Protein AF-A0A7S2U0K8-F1 (afdb_monomer_lite)

Secondary structure (DSSP, 8-state):
---------HHHHHHHHHHHHHHHHHHHHHHHHHHHHHS--S-THHHHHHHHHHHHHHHHHHHHHHHHHHHHHHHHTT--HHHHTT--TTT---HHHHHHHHHHHHHHHHHHHHHHHHHHTT-S-TTS-TTHHHHHHHHHHHHHHH-

Structure (mmCIF, N/CA/C/O backbone):
data_AF-A0A7S2U0K8-F1
#
_entry.id   AF-A0A7S2U0K8-F1
#
loop_
_atom_site.group_PDB
_atom_site.id
_atom_site.type_symbol
_atom_site.label_atom_id
_atom_site.label_alt_id
_atom_site.label_comp_id
_atom_site.label_asym_id
_atom_site.label_entity_id
_atom_site.label_seq_id
_atom_site.pdbx_PDB_ins_code
_atom_site.Cartn_x
_atom_site.Cartn_y
_atom_site.Cartn_z
_atom_site.occupancy
_atom_site.B_iso_or_equiv
_atom_site.auth_seq_id
_atom_site.auth_comp_id
_atom_site.auth_asym_id
_atom_site.auth_atom_id
_atom_site.pdbx_PDB_model_num
ATOM 1 N N . SER A 1 1 ? -2.808 -7.196 44.294 1.00 43.31 1 SER A N 1
ATOM 2 C CA . SER A 1 1 ? -1.947 -7.248 43.096 1.00 43.31 1 SER A CA 1
ATOM 3 C C . SER A 1 1 ? -2.241 -6.015 42.256 1.00 43.31 1 SER A C 1
ATOM 5 O O . SER A 1 1 ? -3.393 -5.787 41.919 1.00 43.31 1 SER A O 1
ATOM 7 N N . LYS A 1 2 ? -1.251 -5.150 42.005 1.00 45.56 2 LYS A N 1
ATOM 8 C CA . LYS A 1 2 ? -1.434 -3.997 41.107 1.00 45.56 2 LYS A CA 1
ATOM 9 C C . LYS A 1 2 ? -1.560 -4.545 39.681 1.00 45.56 2 LYS A C 1
ATOM 11 O O . LYS A 1 2 ? -0.613 -5.171 39.219 1.00 45.56 2 LYS A O 1
ATOM 16 N N . GLN A 1 3 ? -2.709 -4.367 39.026 1.00 56.12 3 GLN A N 1
ATOM 17 C CA . GLN A 1 3 ? -2.824 -4.591 37.582 1.00 56.12 3 GLN A CA 1
ATOM 18 C C . GLN A 1 3 ? -1.839 -3.635 36.901 1.00 56.12 3 GLN A C 1
ATOM 20 O O . GLN A 1 3 ? -1.969 -2.417 37.031 1.00 56.12 3 GLN A O 1
ATOM 25 N N . GLN A 1 4 ? -0.798 -4.181 36.269 1.00 57.75 4 GLN A N 1
ATOM 26 C CA . GLN A 1 4 ? 0.029 -3.401 35.357 1.00 57.75 4 GLN A CA 1
ATOM 27 C C . GLN A 1 4 ? -0.884 -2.934 34.216 1.00 57.75 4 GLN A C 1
ATOM 29 O O . GLN A 1 4 ? -1.676 -3.740 33.731 1.00 57.75 4 GLN A O 1
ATOM 34 N N . PRO A 1 5 ? -0.842 -1.653 33.816 1.00 59.59 5 PRO A N 1
ATOM 35 C CA . PRO A 1 5 ? -1.540 -1.228 32.616 1.00 59.59 5 PRO A CA 1
ATOM 36 C C . PRO A 1 5 ? -0.898 -1.972 31.445 1.00 59.59 5 PRO A C 1
ATOM 38 O O . PRO A 1 5 ? 0.275 -1.743 31.146 1.00 59.59 5 PRO A O 1
ATOM 41 N N . ASP A 1 6 ? -1.634 -2.902 30.840 1.00 63.94 6 ASP A N 1
ATOM 42 C CA . ASP A 1 6 ? -1.184 -3.599 29.641 1.00 63.94 6 ASP A CA 1
ATOM 43 C C . ASP A 1 6 ? -0.891 -2.539 28.577 1.00 63.94 6 ASP A C 1
ATOM 45 O O . ASP A 1 6 ? -1.778 -1.809 28.129 1.00 63.94 6 ASP A O 1
ATOM 49 N N . PHE A 1 7 ? 0.388 -2.382 28.241 1.00 64.44 7 PHE A N 1
ATOM 50 C CA . PHE A 1 7 ? 0.815 -1.432 27.228 1.00 64.44 7 PHE A CA 1
ATOM 51 C C . PHE A 1 7 ? 0.336 -1.949 25.871 1.00 64.44 7 PHE A C 1
ATOM 53 O O . PHE A 1 7 ? 0.847 -2.945 25.356 1.00 64.44 7 PHE A O 1
ATOM 60 N N . ASP A 1 8 ? -0.678 -1.293 25.315 1.00 71.31 8 ASP A N 1
ATOM 61 C CA . ASP A 1 8 ? -1.252 -1.680 24.035 1.00 71.31 8 ASP A CA 1
ATOM 62 C C . ASP A 1 8 ? -0.310 -1.252 22.899 1.00 71.31 8 ASP A C 1
ATOM 64 O O . ASP A 1 8 ? -0.154 -0.068 22.603 1.00 71.31 8 ASP A O 1
ATOM 68 N N . TRP A 1 9 ? 0.368 -2.220 22.278 1.00 72.56 9 TRP A N 1
ATOM 69 C CA . TRP A 1 9 ? 1.353 -2.001 21.206 1.00 72.56 9 TRP A CA 1
ATOM 70 C C . TRP A 1 9 ? 0.716 -1.701 19.843 1.00 72.56 9 TRP A C 1
ATOM 72 O O . TRP A 1 9 ? 1.409 -1.339 18.887 1.00 72.56 9 TRP A O 1
ATOM 82 N N . ARG A 1 10 ? -0.604 -1.848 19.720 1.00 68.25 10 ARG A N 1
ATOM 83 C CA . ARG A 1 10 ? -1.334 -1.689 18.453 1.00 68.25 10 ARG A CA 1
ATOM 84 C C . ARG A 1 10 ? -1.194 -0.297 17.827 1.00 68.25 10 ARG A C 1
ATOM 86 O O . ARG A 1 10 ? -0.888 -0.237 16.632 1.00 68.25 10 ARG A O 1
ATOM 93 N N . PRO A 1 11 ? -1.293 0.820 18.578 1.00 69.94 11 PRO A N 1
ATOM 94 C CA . PRO A 1 11 ? -1.092 2.158 18.024 1.00 69.94 11 PRO A CA 1
ATOM 95 C C . PRO A 1 11 ? 0.336 2.355 17.501 1.00 69.94 11 PRO A C 1
ATOM 97 O O . PRO A 1 11 ? 0.550 3.008 16.480 1.00 69.94 11 PRO A O 1
ATOM 100 N N . PHE A 1 12 ? 1.320 1.748 18.171 1.00 71.50 12 PHE A N 1
ATOM 101 C CA . PHE A 1 12 ? 2.720 1.800 17.762 1.00 71.50 12 PHE A CA 1
ATOM 102 C C . PHE A 1 12 ? 2.961 1.027 16.456 1.00 71.50 12 PHE A C 1
ATOM 104 O O . PHE A 1 12 ? 3.574 1.554 15.524 1.00 71.50 12 PHE A O 1
ATOM 111 N N . HIS A 1 13 ? 2.418 -0.189 16.340 1.00 68.56 13 HIS A N 1
ATOM 112 C CA . HIS A 1 13 ? 2.495 -0.977 15.106 1.00 68.56 13 HIS A CA 1
ATOM 113 C C . HIS A 1 13 ? 1.810 -0.291 13.921 1.00 68.56 13 HIS A C 1
ATOM 115 O O . HIS A 1 13 ? 2.323 -0.349 12.800 1.00 68.56 13 HIS A O 1
ATOM 121 N N . LEU A 1 14 ? 0.682 0.376 14.166 1.00 67.00 14 LEU A N 1
ATOM 122 C CA . LEU A 1 14 ? -0.023 1.160 13.159 1.00 67.00 14 LEU A CA 1
ATOM 123 C C . LEU A 1 14 ? 0.843 2.327 12.662 1.00 67.00 14 LEU A C 1
ATOM 125 O O . LEU A 1 14 ? 1.025 2.487 11.453 1.00 67.00 14 LEU A O 1
ATOM 129 N N . GLY A 1 15 ? 1.441 3.086 13.585 1.00 69.25 15 GLY A N 1
ATOM 130 C CA . GLY A 1 15 ? 2.321 4.212 13.263 1.00 69.25 15 GLY A CA 1
ATOM 131 C C . GLY A 1 15 ? 3.539 3.807 12.427 1.00 69.25 15 GLY A C 1
ATOM 132 O O . GLY A 1 15 ? 3.826 4.439 11.409 1.00 69.25 15 GLY A O 1
ATOM 133 N N . TYR A 1 16 ? 4.215 2.711 12.790 1.00 70.94 16 TYR A N 1
ATOM 134 C CA . TYR A 1 16 ? 5.360 2.200 12.025 1.00 70.94 16 TYR A CA 1
ATOM 135 C C . TYR A 1 16 ? 4.990 1.851 10.574 1.00 70.94 16 TYR A C 1
ATOM 137 O O . TYR A 1 16 ? 5.728 2.178 9.645 1.00 70.94 16 TYR A O 1
ATOM 145 N N . ARG A 1 17 ? 3.826 1.233 10.352 1.00 68.94 17 ARG A N 1
ATOM 146 C CA . ARG A 1 17 ? 3.373 0.826 9.010 1.00 68.94 17 ARG A CA 1
ATOM 147 C C . ARG A 1 17 ? 2.925 1.995 8.151 1.00 68.94 17 ARG A C 1
ATOM 149 O O . ARG A 1 17 ? 3.189 1.999 6.952 1.00 68.94 17 ARG A O 1
ATOM 156 N N . PHE A 1 18 ? 2.294 2.995 8.759 1.00 69.94 18 PHE A N 1
ATOM 157 C CA . PHE A 1 18 ? 2.049 4.278 8.106 1.00 69.94 18 PHE A CA 1
ATOM 158 C C . PHE A 1 18 ? 3.361 4.921 7.654 1.00 69.94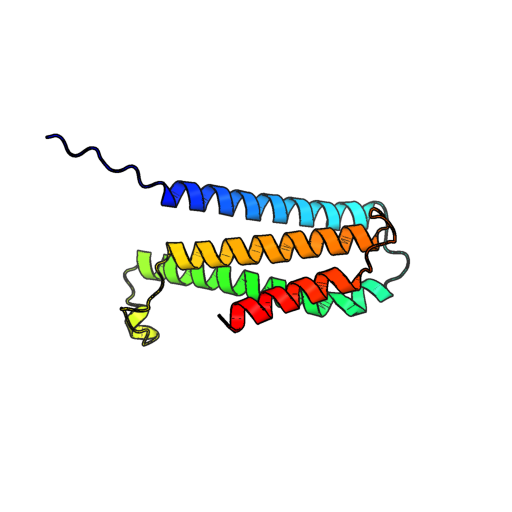 18 PHE A C 1
ATOM 160 O O . PHE A 1 18 ? 3.474 5.330 6.501 1.00 69.94 18 PHE A O 1
ATOM 167 N N . GLY A 1 19 ? 4.373 4.936 8.527 1.00 71.19 19 GLY A N 1
ATOM 168 C CA . GLY A 1 19 ? 5.720 5.389 8.183 1.00 71.19 19 GLY A CA 1
ATOM 169 C C . GLY A 1 19 ? 6.325 4.597 7.021 1.00 71.19 19 GLY A C 1
ATOM 170 O O . GLY A 1 19 ? 6.842 5.196 6.080 1.00 71.19 19 GLY A O 1
ATOM 171 N N . ALA A 1 20 ? 6.186 3.267 7.031 1.00 76.06 20 ALA A N 1
ATOM 172 C CA . ALA A 1 20 ? 6.628 2.399 5.940 1.00 76.06 20 ALA A CA 1
ATOM 173 C C . ALA A 1 20 ? 5.917 2.719 4.610 1.00 76.06 20 ALA A C 1
ATOM 175 O O . ALA A 1 20 ? 6.557 2.784 3.563 1.00 76.06 20 ALA A O 1
ATOM 176 N N . CYS A 1 21 ? 4.608 2.982 4.633 1.00 75.06 21 CYS A N 1
ATOM 177 C CA . CYS A 1 21 ? 3.863 3.383 3.438 1.00 75.06 21 CYS A CA 1
ATOM 178 C C . CYS A 1 21 ? 4.312 4.760 2.922 1.00 75.06 21 CYS A C 1
ATOM 180 O O . CYS A 1 21 ? 4.486 4.931 1.717 1.00 75.06 21 CYS A O 1
ATOM 182 N N . LEU A 1 22 ? 4.539 5.729 3.817 1.00 76.44 22 LEU A N 1
ATOM 183 C CA . LEU A 1 22 ? 4.988 7.076 3.452 1.00 76.44 22 LEU A CA 1
ATOM 184 C C . LEU A 1 22 ? 6.403 7.085 2.873 1.00 76.44 22 LEU A C 1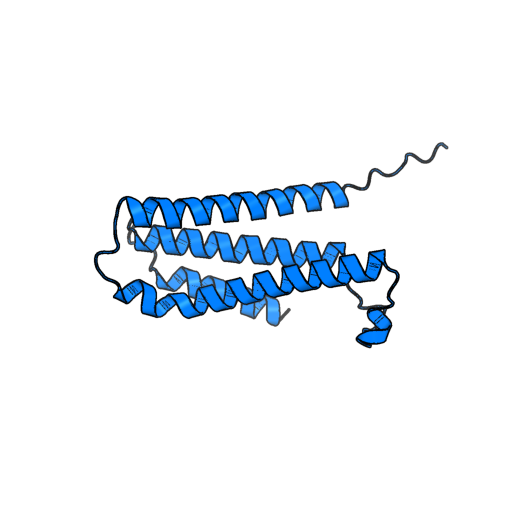
ATOM 186 O O . LEU A 1 22 ? 6.635 7.763 1.875 1.00 76.44 22 LEU A O 1
ATOM 190 N N . ILE A 1 23 ? 7.337 6.323 3.450 1.00 82.12 23 ILE A N 1
ATOM 191 C CA . ILE A 1 23 ? 8.701 6.253 2.914 1.00 82.12 23 ILE A CA 1
ATOM 192 C C . ILE A 1 23 ? 8.734 5.543 1.559 1.00 82.12 23 ILE A C 1
ATOM 194 O O . ILE A 1 23 ? 9.465 5.968 0.671 1.00 82.12 23 ILE A O 1
ATOM 198 N N . LEU A 1 24 ? 7.888 4.526 1.362 1.00 76.38 24 LEU A N 1
ATOM 199 C CA . LEU A 1 24 ? 7.713 3.864 0.070 1.00 76.38 24 LEU A CA 1
ATOM 200 C C . LEU A 1 24 ? 7.092 4.799 -0.978 1.00 76.38 24 LEU A C 1
ATOM 202 O O . LEU A 1 24 ? 7.557 4.814 -2.114 1.00 76.38 24 LEU A O 1
ATOM 206 N N . LEU A 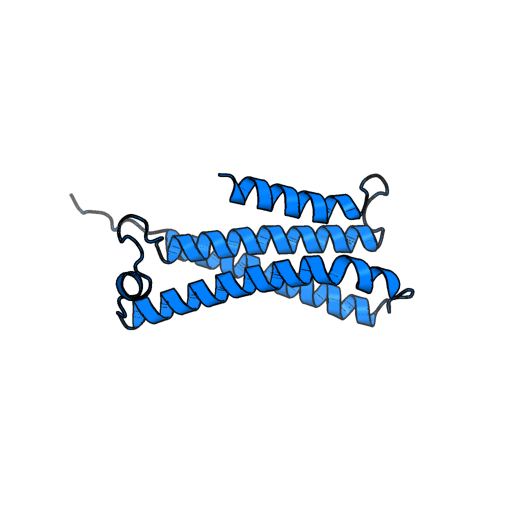1 25 ? 6.092 5.607 -0.603 1.00 76.50 25 LEU A N 1
ATOM 207 C CA . LEU A 1 25 ? 5.521 6.638 -1.479 1.00 76.50 25 LEU A CA 1
ATOM 208 C C . LEU A 1 25 ? 6.562 7.689 -1.851 1.00 76.50 25 LEU A C 1
ATOM 210 O O . LEU A 1 25 ? 6.697 8.033 -3.019 1.00 76.50 25 LEU A O 1
ATOM 214 N N . PHE A 1 26 ? 7.305 8.191 -0.866 1.00 78.81 26 PHE A N 1
ATOM 215 C CA . PHE A 1 26 ? 8.362 9.163 -1.107 1.00 78.81 26 PHE A CA 1
ATOM 216 C C . PHE A 1 26 ? 9.433 8.591 -2.037 1.00 78.81 26 PHE A C 1
ATOM 218 O O . PHE A 1 26 ? 9.842 9.263 -2.979 1.00 78.81 26 PHE A O 1
ATOM 225 N N . TRP A 1 27 ? 9.837 7.338 -1.822 1.00 76.00 27 TRP A N 1
ATOM 226 C CA . TRP A 1 27 ? 10.822 6.673 -2.665 1.00 76.00 27 TRP A CA 1
ATOM 227 C C . TRP A 1 27 ? 10.316 6.492 -4.101 1.00 76.00 27 TRP A C 1
ATOM 229 O O . TRP A 1 27 ? 11.026 6.815 -5.044 1.00 76.00 27 TRP A O 1
ATOM 239 N N . LEU A 1 28 ? 9.058 6.088 -4.272 1.00 75.94 28 LEU A N 1
ATOM 240 C CA . LEU A 1 28 ? 8.398 5.990 -5.574 1.00 75.94 28 LEU A CA 1
ATOM 241 C C . LEU A 1 28 ? 8.313 7.342 -6.301 1.00 75.94 28 LEU A C 1
ATOM 243 O O . LEU A 1 28 ? 8.565 7.418 -7.503 1.00 75.94 28 LEU A O 1
ATOM 247 N N . LEU A 1 29 ? 7.947 8.411 -5.587 1.00 76.88 29 LEU A N 1
ATOM 248 C CA . LEU A 1 29 ? 7.890 9.771 -6.130 1.00 76.88 29 LEU A CA 1
ATOM 249 C C . LEU A 1 29 ? 9.282 10.258 -6.528 1.00 76.88 29 LEU A C 1
ATOM 251 O O . LEU A 1 29 ? 9.450 10.846 -7.591 1.00 76.88 29 LEU A O 1
ATOM 255 N N . TRP A 1 30 ? 10.285 9.971 -5.703 1.00 79.00 30 TRP A N 1
ATOM 256 C CA . TRP A 1 30 ? 11.676 10.268 -6.006 1.00 79.00 30 TRP A CA 1
ATOM 257 C C . TRP A 1 30 ? 12.132 9.546 -7.281 1.00 79.00 30 TRP A C 1
ATOM 259 O O . TRP A 1 30 ? 12.537 10.213 -8.226 1.00 79.00 30 TRP A O 1
ATOM 269 N N . ASP A 1 31 ? 11.973 8.223 -7.359 1.00 69.19 31 ASP A N 1
ATOM 270 C CA . ASP A 1 31 ? 12.347 7.396 -8.519 1.00 69.19 31 ASP A CA 1
ATOM 271 C C . ASP A 1 31 ? 11.553 7.744 -9.795 1.00 69.19 31 ASP A C 1
ATOM 273 O O . ASP A 1 31 ? 12.027 7.551 -10.908 1.00 69.19 31 ASP A O 1
ATOM 277 N N . THR A 1 32 ? 10.330 8.265 -9.688 1.00 70.50 32 THR A N 1
ATOM 278 C CA . THR A 1 32 ? 9.574 8.709 -10.874 1.00 70.50 32 THR A CA 1
ATOM 279 C C . THR A 1 32 ? 9.995 10.104 -11.335 1.00 70.50 32 THR A C 1
ATOM 281 O O . THR A 1 32 ? 10.171 10.323 -12.536 1.00 70.50 32 THR A O 1
ATOM 284 N N . ILE A 1 33 ? 10.187 11.051 -10.411 1.00 77.56 33 ILE A N 1
ATOM 285 C CA . ILE A 1 33 ? 10.531 12.448 -10.724 1.00 77.56 33 ILE A CA 1
ATOM 286 C C . ILE A 1 33 ? 11.991 12.573 -11.165 1.00 77.56 33 ILE A C 1
ATOM 288 O O . ILE A 1 33 ? 12.264 13.163 -12.213 1.00 77.56 33 ILE A O 1
ATOM 292 N N . VAL A 1 34 ? 12.923 12.021 -10.383 1.00 77.12 34 VAL A N 1
ATOM 293 C CA . VAL A 1 34 ? 14.365 12.090 -10.661 1.00 77.12 34 VAL A CA 1
ATOM 294 C C . VAL A 1 34 ? 14.652 11.457 -12.009 1.00 77.12 34 VAL A C 1
ATOM 296 O O . VAL A 1 34 ? 15.327 12.048 -12.846 1.00 77.12 34 VAL A O 1
ATOM 299 N N . ASP A 1 35 ? 14.072 10.303 -12.291 1.00 67.69 35 ASP A N 1
ATOM 300 C CA . ASP A 1 35 ? 14.428 9.601 -13.515 1.00 67.69 35 ASP A CA 1
ATOM 301 C C . ASP A 1 35 ? 13.750 10.147 -14.759 1.00 67.69 35 ASP A C 1
ATOM 303 O O . ASP A 1 35 ? 14.365 10.133 -15.824 1.00 67.69 35 ASP A O 1
ATOM 307 N N . THR A 1 36 ? 12.568 10.755 -14.624 1.00 68.38 36 THR A N 1
ATOM 308 C CA . THR A 1 36 ? 11.999 11.577 -15.704 1.00 68.38 36 THR A CA 1
ATOM 309 C C . THR A 1 36 ? 12.922 12.752 -16.049 1.00 68.38 36 THR A C 1
ATOM 311 O O . THR A 1 36 ? 13.033 13.119 -17.218 1.00 68.38 36 THR A O 1
ATOM 314 N N . LEU A 1 37 ? 13.609 13.321 -15.053 1.00 77.31 37 LEU A N 1
ATOM 315 C CA . LEU A 1 37 ? 14.504 14.465 -15.228 1.00 77.31 37 LEU A CA 1
ATOM 316 C C . LEU A 1 37 ? 15.880 14.074 -15.800 1.00 77.31 37 LEU A C 1
ATOM 318 O O . LEU A 1 37 ? 16.398 14.778 -16.665 1.00 77.31 37 LEU A O 1
ATOM 322 N N . TYR A 1 38 ? 16.476 12.967 -15.338 1.00 75.38 38 TYR A N 1
ATOM 323 C CA . TYR A 1 38 ? 17.830 12.546 -15.735 1.00 75.38 38 TYR A CA 1
ATOM 324 C C . TYR A 1 38 ? 17.874 11.642 -16.975 1.00 75.38 38 TYR A C 1
ATOM 326 O O . TYR A 1 38 ? 18.867 11.656 -17.708 1.00 75.38 38 TYR A O 1
ATOM 334 N N . ARG A 1 39 ? 16.839 10.834 -17.223 1.00 67.00 39 ARG A N 1
ATOM 335 C CA . ARG A 1 39 ? 16.758 9.922 -18.373 1.00 67.00 39 ARG A CA 1
ATOM 336 C C . ARG A 1 39 ? 15.356 9.984 -18.977 1.00 67.00 39 ARG A C 1
ATOM 338 O O . ARG A 1 39 ? 14.541 9.099 -18.712 1.00 67.00 39 ARG A O 1
ATOM 345 N N . PRO A 1 40 ? 15.068 10.999 -19.813 1.00 65.12 40 PRO A N 1
ATOM 346 C CA . PRO A 1 40 ? 13.773 11.092 -20.465 1.00 65.12 40 PRO A CA 1
ATOM 347 C C . PRO A 1 40 ? 13.500 9.801 -21.258 1.00 65.12 40 PRO A C 1
ATOM 349 O O . PRO A 1 40 ? 14.401 9.304 -21.948 1.00 65.12 40 PRO A O 1
ATOM 352 N N . PRO A 1 41 ? 12.295 9.220 -21.139 1.00 62.16 41 PRO A N 1
ATOM 353 C CA . PRO A 1 41 ? 11.982 7.921 -21.721 1.00 62.16 41 PRO A CA 1
ATOM 354 C C . PRO A 1 41 ? 12.161 7.965 -23.242 1.00 62.16 41 PRO A C 1
ATOM 356 O O . PRO A 1 41 ? 11.484 8.722 -23.933 1.00 62.16 41 PRO A O 1
ATOM 359 N N . LYS A 1 42 ? 13.091 7.152 -23.761 1.00 59.19 42 LYS A N 1
ATOM 360 C CA . LYS A 1 42 ? 13.416 7.093 -25.196 1.00 59.19 42 LYS A CA 1
ATOM 361 C C . LYS A 1 42 ? 12.345 6.399 -26.043 1.00 59.19 42 LYS A C 1
ATOM 363 O O . LYS A 1 42 ? 12.262 6.707 -27.220 1.00 59.19 42 LYS A O 1
ATOM 368 N N . ASP A 1 43 ? 11.503 5.553 -25.441 1.00 57.75 43 ASP A N 1
ATOM 369 C CA . ASP A 1 43 ? 10.381 4.886 -26.108 1.00 57.75 43 ASP A CA 1
ATOM 370 C C . ASP A 1 43 ? 9.157 4.805 -25.181 1.00 57.75 43 ASP A C 1
ATOM 372 O O . ASP A 1 43 ? 9.129 4.078 -24.186 1.00 57.75 43 ASP A O 1
ATOM 376 N N . SER A 1 44 ? 8.115 5.561 -25.533 1.00 54.38 44 SER A N 1
ATOM 377 C CA . SER A 1 44 ? 6.843 5.705 -24.798 1.00 54.38 44 SER A CA 1
ATOM 378 C C . SER A 1 44 ? 5.967 4.432 -24.788 1.00 54.38 44 SER A C 1
ATOM 380 O O . SER A 1 44 ? 4.995 4.335 -24.037 1.00 54.38 44 SER A O 1
ATOM 382 N N . GLY A 1 45 ? 6.313 3.413 -25.585 1.00 52.59 45 GLY A N 1
ATOM 383 C CA . GLY A 1 45 ? 5.503 2.196 -25.749 1.00 52.59 45 GLY A CA 1
ATOM 384 C C . GLY A 1 45 ? 5.305 1.385 -24.460 1.00 52.59 45 GLY A C 1
ATOM 385 O O . GLY A 1 45 ? 4.221 0.853 -24.220 1.00 52.59 45 GLY A O 1
ATOM 386 N N . TRP A 1 46 ? 6.308 1.348 -23.578 1.00 53.50 46 TRP A N 1
ATOM 387 C CA . TRP A 1 46 ? 6.259 0.583 -22.321 1.00 53.50 46 TRP A CA 1
ATOM 388 C C . TRP A 1 46 ? 5.337 1.205 -21.270 1.00 53.50 46 TRP A C 1
ATOM 390 O O . TRP A 1 46 ? 4.695 0.495 -20.493 1.00 53.50 46 TRP A O 1
ATOM 400 N N . VAL A 1 47 ? 5.223 2.535 -21.284 1.00 55.38 47 VAL A N 1
ATOM 401 C CA . VAL A 1 47 ? 4.318 3.285 -20.406 1.00 55.38 47 VAL A CA 1
ATOM 402 C C . VAL A 1 47 ? 2.860 3.032 -20.796 1.00 55.38 47 VAL A C 1
ATOM 404 O O . VAL A 1 47 ? 1.975 3.143 -19.962 1.00 55.38 47 VAL A O 1
ATOM 407 N N . HIS A 1 48 ? 2.582 2.639 -22.040 1.00 54.59 48 HIS A N 1
ATOM 408 C CA . HIS A 1 48 ? 1.210 2.422 -22.498 1.00 54.59 48 HIS A CA 1
ATOM 409 C C . HIS A 1 48 ? 0.631 1.064 -22.076 1.00 54.59 48 HIS A C 1
ATOM 411 O O . HIS A 1 48 ? -0.558 0.973 -21.775 1.00 54.59 48 HIS A O 1
ATOM 417 N N . SER A 1 49 ? 1.448 0.005 -22.024 1.00 58.38 49 SER A N 1
ATOM 418 C CA . SER A 1 49 ? 0.905 -1.358 -21.922 1.00 58.38 49 SER A CA 1
ATOM 419 C C . SER A 1 49 ? 0.595 -1.827 -20.495 1.00 58.38 49 SER A C 1
ATOM 421 O O . SER A 1 49 ? -0.302 -2.646 -20.315 1.00 58.38 49 SER A O 1
ATOM 423 N N . ILE A 1 50 ? 1.326 -1.358 -19.476 1.00 61.50 50 ILE A N 1
ATOM 424 C CA . ILE A 1 50 ? 1.248 -1.916 -18.103 1.00 61.50 50 ILE A CA 1
ATOM 425 C C . ILE A 1 50 ? 0.824 -0.866 -17.055 1.00 61.50 50 ILE A C 1
ATOM 427 O O . ILE A 1 50 ? 0.383 -1.202 -15.953 1.00 61.50 50 ILE A O 1
ATOM 431 N N . PHE A 1 51 ? 0.814 0.414 -17.434 1.00 66.56 51 PHE A N 1
ATOM 432 C CA . PHE A 1 51 ? 0.260 1.510 -16.639 1.00 66.56 51 PHE A CA 1
ATOM 433 C C . PHE A 1 51 ? -1.199 1.322 -16.188 1.00 66.56 51 PHE A C 1
ATOM 435 O O . PHE A 1 51 ? -1.477 1.642 -15.031 1.00 66.56 51 PHE A O 1
ATOM 442 N N . PRO A 1 52 ? -2.143 0.775 -16.989 1.00 72.50 52 PRO A N 1
ATOM 443 C CA . PRO A 1 52 ? -3.518 0.611 -16.513 1.00 72.50 52 PRO A CA 1
ATOM 444 C C . PRO A 1 52 ? -3.640 -0.383 -15.350 1.00 72.50 52 PRO A C 1
ATOM 446 O O . PRO A 1 52 ? -4.447 -0.152 -14.452 1.00 72.50 52 PRO A O 1
ATOM 449 N N . ILE A 1 53 ? -2.818 -1.439 -15.325 1.00 73.38 53 ILE A N 1
ATOM 450 C CA . ILE A 1 53 ? -2.853 -2.479 -14.285 1.00 73.38 53 ILE A CA 1
ATOM 451 C C . ILE A 1 53 ? -2.422 -1.880 -12.949 1.00 73.38 53 ILE A C 1
ATOM 453 O O . ILE A 1 53 ? -3.175 -1.906 -11.978 1.00 73.38 53 ILE A O 1
ATOM 457 N N . TYR A 1 54 ? -1.240 -1.264 -12.906 1.00 76.12 54 TYR A N 1
ATOM 458 C CA . TYR A 1 54 ? -0.753 -0.647 -11.675 1.00 76.12 54 TYR A CA 1
ATOM 459 C C . TYR A 1 54 ? -1.615 0.539 -11.242 1.00 76.12 54 TYR A C 1
ATOM 461 O O . TYR A 1 54 ? -1.863 0.690 -10.049 1.00 76.12 54 TYR A O 1
ATOM 469 N N . ARG A 1 55 ? -2.161 1.328 -12.179 1.00 75.12 55 ARG A N 1
ATOM 470 C CA . ARG A 1 55 ? -3.114 2.398 -11.850 1.00 75.12 55 ARG A CA 1
ATOM 471 C C . ARG A 1 55 ? -4.372 1.851 -11.174 1.00 75.12 55 ARG A C 1
ATOM 473 O O . ARG A 1 55 ? -4.815 2.433 -10.190 1.00 75.12 55 ARG A O 1
ATOM 480 N N . ALA A 1 56 ? -4.917 0.731 -11.652 1.00 74.06 56 ALA A N 1
ATOM 481 C CA . ALA A 1 56 ? -6.059 0.080 -11.012 1.00 74.06 56 ALA A CA 1
ATOM 482 C C . ALA A 1 56 ? -5.722 -0.375 -9.581 1.00 74.06 56 ALA A C 1
ATOM 484 O O . ALA A 1 56 ? -6.482 -0.088 -8.659 1.00 74.06 56 ALA A O 1
ATOM 485 N N . PHE A 1 57 ? -4.555 -0.991 -9.366 1.00 79.81 57 PHE A N 1
ATOM 486 C CA . PHE A 1 57 ? -4.121 -1.398 -8.024 1.00 79.81 57 PHE A CA 1
ATOM 487 C C . PHE A 1 57 ? -3.874 -0.212 -7.084 1.00 79.81 57 PHE A C 1
ATOM 489 O O . PHE A 1 57 ? -4.286 -0.263 -5.927 1.00 79.81 57 PHE A O 1
ATOM 496 N N . PHE A 1 58 ? -3.285 0.883 -7.569 1.00 78.50 58 PHE A N 1
ATOM 497 C CA . PHE A 1 58 ? -3.147 2.113 -6.786 1.00 78.50 58 PHE A CA 1
ATOM 498 C C . PHE A 1 58 ? -4.504 2.734 -6.433 1.00 78.50 58 PHE A C 1
ATOM 500 O O . PHE A 1 58 ? -4.684 3.179 -5.301 1.00 78.50 58 PHE A O 1
ATOM 507 N N . CYS A 1 59 ? -5.478 2.719 -7.349 1.00 76.69 59 CYS A N 1
ATOM 508 C CA . CYS A 1 59 ? -6.846 3.151 -7.050 1.00 76.69 59 CYS A CA 1
ATOM 509 C C . CYS A 1 59 ? -7.499 2.281 -5.968 1.00 76.69 59 CYS A C 1
ATOM 511 O O . CYS A 1 59 ? -8.131 2.821 -5.065 1.00 76.69 59 CYS A O 1
ATOM 513 N N . VAL A 1 60 ? -7.319 0.958 -6.019 1.00 76.88 60 VAL A N 1
ATOM 514 C CA . VAL A 1 60 ? -7.833 0.030 -4.998 1.00 76.88 60 VAL A CA 1
ATOM 515 C C . VAL A 1 60 ? -7.190 0.305 -3.637 1.00 76.88 60 VAL A C 1
ATOM 517 O O . VAL A 1 60 ? -7.897 0.441 -2.641 1.00 76.88 60 VAL A O 1
ATOM 520 N N . VAL A 1 61 ? -5.865 0.467 -3.592 1.00 81.88 61 VAL A N 1
ATOM 521 C CA . VAL A 1 61 ? -5.136 0.852 -2.373 1.00 81.88 61 VAL A CA 1
ATOM 522 C C . VAL A 1 61 ? -5.682 2.164 -1.805 1.00 81.88 61 VAL A C 1
ATOM 524 O O . VAL A 1 61 ? -6.002 2.243 -0.620 1.00 81.88 61 VAL A O 1
ATOM 527 N N . LEU A 1 62 ? -5.843 3.182 -2.649 1.00 75.75 62 LEU A N 1
ATOM 528 C CA . LEU A 1 62 ? -6.358 4.489 -2.247 1.00 75.75 62 LEU A CA 1
ATOM 529 C C . LEU A 1 62 ? -7.807 4.407 -1.741 1.00 75.75 62 LEU A C 1
ATOM 531 O O . LEU A 1 62 ? -8.159 5.082 -0.775 1.00 75.75 62 LEU A O 1
ATOM 535 N N . MET A 1 63 ? -8.627 3.534 -2.329 1.00 74.56 63 MET A N 1
ATOM 536 C CA . MET A 1 63 ? -9.979 3.251 -1.850 1.00 74.56 63 MET A CA 1
ATOM 537 C C . MET A 1 63 ? -9.965 2.638 -0.444 1.00 74.56 63 MET A C 1
ATOM 539 O O . MET A 1 63 ? -10.715 3.099 0.413 1.00 74.56 63 MET A O 1
ATOM 543 N N . PHE A 1 64 ? -9.091 1.663 -0.165 1.00 78.94 64 PHE A N 1
ATOM 544 C CA . PHE A 1 64 ? -8.943 1.090 1.182 1.00 78.94 64 PHE A CA 1
ATOM 545 C C . PHE A 1 64 ? -8.516 2.137 2.219 1.00 78.94 64 PHE A C 1
ATOM 547 O O . PHE A 1 64 ? -9.036 2.152 3.334 1.00 78.94 64 PHE A O 1
ATOM 554 N N . TRP A 1 65 ? -7.622 3.052 1.841 1.00 77.56 65 TRP A N 1
ATOM 555 C CA . TRP A 1 65 ? -7.210 4.174 2.686 1.00 77.56 65 TRP A CA 1
ATOM 556 C C . TRP A 1 65 ? -8.358 5.147 2.983 1.00 77.56 65 TRP A C 1
ATOM 558 O O . TRP A 1 65 ? -8.569 5.518 4.139 1.00 77.56 65 TRP A O 1
ATOM 568 N N . LEU A 1 66 ? -9.129 5.531 1.962 1.00 75.25 66 LEU A N 1
ATOM 569 C CA . LEU A 1 66 ? -10.308 6.388 2.119 1.00 75.25 66 LEU A CA 1
ATOM 570 C C . LEU A 1 66 ? -11.379 5.722 2.986 1.00 75.25 66 LEU A C 1
ATOM 572 O O . LEU A 1 66 ? -11.921 6.373 3.874 1.00 75.25 66 LEU A O 1
ATOM 576 N N . LEU A 1 67 ? -11.638 4.429 2.780 1.00 76.62 67 LEU A N 1
ATOM 577 C CA . LEU A 1 67 ? -12.563 3.648 3.601 1.00 76.62 67 LEU A CA 1
ATOM 578 C C . LEU A 1 67 ? -12.111 3.612 5.066 1.00 76.62 67 LEU A C 1
ATOM 580 O O . LEU A 1 67 ? -12.919 3.883 5.953 1.00 76.62 67 LEU A O 1
ATOM 584 N N . GLY A 1 68 ? -10.822 3.372 5.326 1.00 79.06 68 GLY A N 1
ATOM 585 C CA . GLY A 1 68 ? -10.252 3.448 6.674 1.00 79.06 68 GLY A CA 1
ATOM 586 C C . GLY A 1 68 ? -10.461 4.822 7.321 1.00 79.06 68 GLY A C 1
ATOM 587 O O . GLY A 1 68 ? -10.915 4.911 8.464 1.00 79.06 68 GLY A O 1
ATOM 588 N N . CYS A 1 69 ? -10.220 5.905 6.576 1.00 76.81 69 CYS A N 1
ATOM 589 C CA . CYS A 1 69 ? -10.481 7.273 7.034 1.00 76.81 69 CYS A CA 1
ATOM 590 C C . CYS A 1 69 ? -11.970 7.533 7.310 1.00 76.81 69 CYS A C 1
ATOM 592 O O . CYS A 1 69 ? -12.300 8.142 8.329 1.00 76.81 69 CYS A O 1
ATOM 594 N N . CYS A 1 70 ? -12.876 7.063 6.449 1.00 78.81 70 CYS A N 1
ATOM 595 C CA . CYS A 1 70 ? -14.318 7.191 6.651 1.00 78.81 70 CYS A CA 1
ATOM 596 C C . CYS A 1 70 ? -14.764 6.487 7.938 1.00 78.81 70 CYS A C 1
ATOM 598 O O . CYS A 1 70 ? -15.432 7.109 8.763 1.00 78.81 70 CYS A O 1
ATOM 600 N N . ILE A 1 71 ? -14.334 5.241 8.161 1.00 76.88 71 ILE A N 1
ATOM 601 C CA . ILE A 1 71 ? -14.666 4.486 9.379 1.00 76.88 71 ILE A CA 1
ATOM 602 C C . ILE A 1 71 ? -14.060 5.166 10.617 1.00 76.88 71 ILE A C 1
ATOM 604 O O . ILE A 1 71 ? -14.730 5.275 11.646 1.00 76.88 71 ILE A O 1
ATOM 608 N N . PHE A 1 72 ? -12.834 5.693 10.526 1.00 77.25 72 PHE A N 1
ATOM 609 C CA . PHE A 1 72 ? -12.216 6.460 11.612 1.00 77.25 72 PHE A CA 1
ATOM 610 C C . PHE A 1 72 ? -13.031 7.710 11.981 1.00 77.25 72 PHE A C 1
ATOM 612 O O . PHE A 1 72 ? -13.318 7.940 13.159 1.00 77.25 72 PHE A O 1
ATOM 619 N N . VAL A 1 73 ? -13.446 8.500 10.986 1.00 78.19 73 VAL A N 1
ATOM 620 C CA . VAL A 1 73 ? -14.282 9.692 11.193 1.00 78.19 73 VAL A CA 1
ATOM 621 C C . VAL A 1 73 ? -15.639 9.297 11.775 1.00 78.19 73 VAL A C 1
ATOM 623 O O . VAL A 1 73 ? -16.048 9.855 12.793 1.00 78.19 73 VAL A O 1
ATOM 626 N N . TRP A 1 74 ? -16.320 8.306 11.198 1.00 78.31 74 TRP A N 1
ATOM 627 C CA . TRP A 1 74 ? -17.615 7.834 11.696 1.00 78.31 74 TRP A CA 1
ATOM 628 C C . TRP A 1 74 ? -17.534 7.311 13.129 1.00 78.31 74 TRP A C 1
ATOM 630 O O . TRP A 1 74 ? -18.401 7.638 13.938 1.00 78.31 74 TRP A O 1
ATOM 640 N N . SER A 1 75 ? -16.459 6.606 13.484 1.00 75.88 75 SER A N 1
ATOM 641 C CA . SER A 1 75 ? -16.201 6.181 14.862 1.00 75.88 75 SER A CA 1
ATOM 642 C C . SER A 1 75 ? -15.995 7.369 15.808 1.00 75.88 75 SER A C 1
ATOM 644 O O . SER A 1 75 ? -16.606 7.427 16.877 1.00 75.88 75 SER A O 1
ATOM 646 N N . LYS A 1 76 ? -15.219 8.381 15.392 1.00 77.44 76 LYS A N 1
ATOM 647 C CA . LYS A 1 76 ? -14.982 9.599 16.186 1.00 77.44 76 LYS A CA 1
ATOM 648 C C . LYS A 1 76 ? -16.272 10.382 16.457 1.00 77.44 76 LYS A C 1
ATOM 650 O O . LYS A 1 76 ? -16.463 10.872 17.568 1.00 77.44 76 LYS A O 1
ATOM 655 N N . TYR A 1 77 ? -17.160 10.476 15.469 1.00 82.62 77 TYR A N 1
ATOM 656 C CA . TYR A 1 77 ? -18.463 11.142 15.596 1.00 82.62 77 TYR A CA 1
ATOM 657 C C . TYR A 1 77 ? -19.577 10.219 16.132 1.00 82.62 77 TYR A C 1
ATOM 659 O O . TYR A 1 77 ? -20.736 10.627 16.165 1.00 82.62 77 TYR A O 1
ATOM 667 N N . ARG A 1 78 ? -19.242 8.994 16.576 1.00 76.25 78 ARG A N 1
ATOM 668 C CA . ARG A 1 78 ? -20.178 7.961 17.068 1.00 76.25 78 ARG A CA 1
ATOM 669 C C . ARG A 1 78 ? -21.340 7.645 16.116 1.00 76.25 78 ARG A C 1
ATOM 671 O O . ARG A 1 78 ? -22.423 7.253 16.549 1.00 76.25 78 ARG A O 1
ATOM 678 N N . VAL A 1 79 ? -21.111 7.784 14.815 1.00 76.31 79 VAL A N 1
ATOM 679 C CA . VAL A 1 79 ? -22.058 7.367 13.780 1.00 76.31 79 VAL A CA 1
ATOM 680 C C . VAL A 1 79 ? -22.056 5.841 13.724 1.00 76.31 79 VAL A C 1
ATOM 682 O O . VA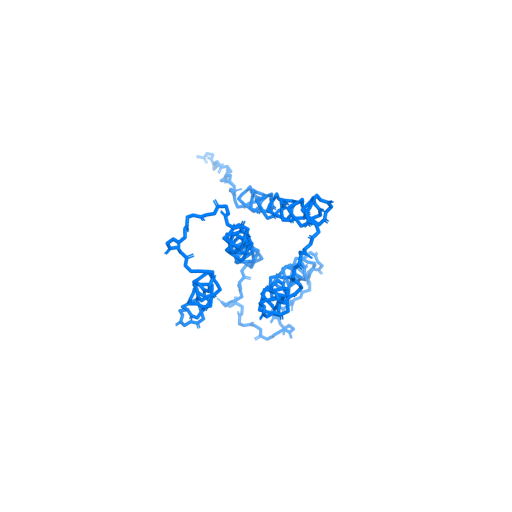L A 1 79 ? -21.002 5.223 13.568 1.00 76.31 79 VAL A O 1
ATOM 685 N N . ASN A 1 80 ? -23.231 5.219 13.853 1.00 78.75 80 ASN A N 1
ATOM 686 C CA . ASN A 1 80 ? -23.369 3.763 13.838 1.00 78.75 80 ASN A CA 1
ATOM 687 C C . ASN A 1 80 ? -23.268 3.207 12.404 1.00 78.75 80 ASN A C 1
ATOM 689 O O . ASN A 1 80 ? -24.264 2.817 11.797 1.00 78.75 80 ASN A O 1
ATOM 693 N N . TYR A 1 81 ? -22.053 3.197 11.852 1.00 74.81 81 TYR A N 1
ATOM 694 C CA . T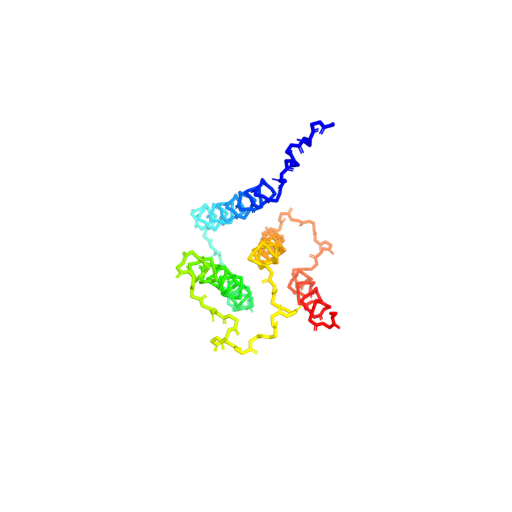YR A 1 81 ? -21.774 2.735 10.488 1.00 74.81 81 TYR A CA 1
ATOM 695 C C . TYR A 1 81 ? -22.155 1.260 10.271 1.00 74.81 81 TYR A C 1
ATOM 697 O O . TYR A 1 81 ? -22.559 0.897 9.175 1.00 74.81 81 TYR A O 1
ATOM 705 N N . ILE A 1 82 ? -22.103 0.430 11.318 1.00 78.56 82 ILE A N 1
ATOM 706 C CA . ILE A 1 82 ? -22.522 -0.980 11.273 1.00 78.56 82 ILE A CA 1
ATOM 707 C C . ILE A 1 82 ? -24.000 -1.087 10.882 1.00 78.56 82 ILE A C 1
ATOM 709 O O . ILE A 1 82 ? -24.358 -1.891 10.030 1.00 78.56 82 ILE A O 1
ATOM 713 N N . TYR A 1 83 ? -24.847 -0.228 11.456 1.00 73.62 83 TYR A N 1
ATOM 714 C CA . TYR A 1 83 ? -26.271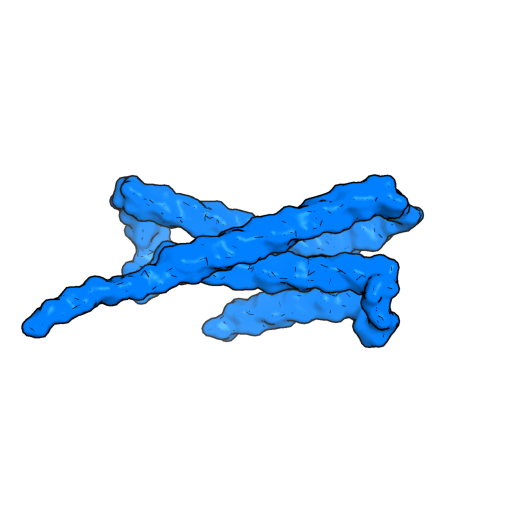 -0.182 11.130 1.00 73.62 83 TYR A CA 1
ATOM 715 C C . TYR A 1 83 ? -26.534 0.393 9.733 1.00 73.62 83 TYR A C 1
ATOM 717 O O . TYR A 1 83 ? -27.361 -0.136 9.004 1.00 73.62 83 TYR A O 1
ATOM 725 N N . ILE A 1 84 ? -25.806 1.445 9.338 1.00 79.31 84 ILE A N 1
ATOM 726 C CA . ILE A 1 84 ? -25.976 2.099 8.026 1.00 79.31 84 ILE A CA 1
ATOM 727 C C . ILE A 1 84 ? -25.632 1.155 6.868 1.00 79.31 84 ILE A C 1
ATOM 729 O O . ILE A 1 84 ? -26.310 1.171 5.846 1.00 79.31 84 ILE A O 1
ATOM 733 N N . PHE A 1 85 ? -24.580 0.351 7.018 1.00 78.44 85 PHE A N 1
ATOM 734 C CA . PHE A 1 85 ? -24.142 -0.604 5.998 1.00 78.44 85 PHE A CA 1
ATOM 735 C C . PHE A 1 85 ? -24.715 -2.013 6.197 1.00 78.44 85 PHE A C 1
ATOM 737 O O . PHE A 1 85 ? -24.284 -2.930 5.502 1.00 78.44 85 PHE A O 1
ATOM 744 N N . GLU A 1 86 ? -25.637 -2.194 7.151 1.00 75.56 86 GLU A N 1
ATOM 745 C CA . GLU A 1 86 ? -26.214 -3.498 7.523 1.00 75.56 86 GLU A CA 1
ATOM 746 C C . GLU A 1 86 ? -25.151 -4.588 7.760 1.00 75.56 86 GLU A C 1
ATOM 748 O O . GLU A 1 86 ? -25.340 -5.771 7.473 1.00 75.56 86 GLU A O 1
ATOM 753 N N . ILE A 1 87 ? -23.993 -4.190 8.289 1.00 75.56 87 ILE A N 1
ATOM 754 C CA . ILE A 1 87 ? -22.889 -5.104 8.562 1.00 75.56 87 ILE A CA 1
ATOM 755 C C . ILE A 1 87 ? -23.242 -5.889 9.820 1.00 75.56 87 ILE A C 1
ATOM 757 O O . ILE A 1 87 ? -23.661 -5.321 10.826 1.00 75.56 87 ILE A O 1
ATOM 761 N N . ASP A 1 88 ? -23.040 -7.204 9.791 1.00 74.69 88 ASP A N 1
ATOM 762 C CA . ASP A 1 88 ? -23.212 -8.020 10.986 1.00 74.69 88 ASP A CA 1
ATOM 763 C C . ASP A 1 88 ? -22.195 -7.557 12.054 1.00 74.69 88 ASP A C 1
ATOM 765 O O . ASP A 1 88 ? -20.985 -7.649 11.817 1.00 74.69 88 ASP A O 1
ATOM 769 N N . PRO A 1 89 ? -22.625 -7.056 13.230 1.00 69.06 89 PRO A N 1
ATOM 770 C CA . PRO A 1 89 ? -21.722 -6.550 14.266 1.00 69.06 89 PRO A CA 1
ATOM 771 C C . PRO A 1 89 ? -20.722 -7.603 14.755 1.00 69.06 89 PRO A C 1
ATOM 773 O O . PRO A 1 89 ? -19.682 -7.246 15.304 1.00 69.06 89 PRO A O 1
ATOM 776 N N . ARG A 1 90 ? -21.001 -8.897 14.542 1.00 71.00 90 ARG A N 1
ATOM 777 C CA . ARG A 1 90 ? -20.069 -9.993 14.854 1.00 71.00 90 ARG A CA 1
ATOM 778 C C . ARG A 1 90 ? -18.958 -10.165 13.817 1.00 71.00 90 ARG A C 1
ATOM 780 O O . ARG A 1 90 ? -17.952 -10.798 14.117 1.00 71.00 90 ARG A O 1
ATOM 787 N N . ARG A 1 91 ? -19.152 -9.640 12.605 1.00 67.69 91 ARG A N 1
ATOM 788 C CA . ARG A 1 91 ? -18.187 -9.659 11.494 1.00 67.69 91 ARG A CA 1
ATOM 789 C C . ARG A 1 91 ? -17.610 -8.279 11.182 1.00 67.69 91 ARG A C 1
ATOM 791 O O . ARG A 1 91 ? -16.788 -8.165 10.277 1.00 67.69 91 ARG A O 1
ATOM 798 N N . ALA A 1 92 ? -18.035 -7.239 11.898 1.00 69.69 92 ALA A N 1
ATOM 799 C CA . ALA A 1 92 ? -17.508 -5.897 11.729 1.00 69.69 92 ALA A CA 1
ATOM 800 C C . ALA A 1 92 ? -16.015 -5.887 12.088 1.00 69.69 92 ALA A C 1
ATOM 802 O O . ALA A 1 92 ? -15.639 -6.104 13.240 1.00 69.69 92 ALA A O 1
ATOM 803 N N . ALA A 1 93 ? -15.169 -5.664 11.082 1.00 67.94 93 ALA A N 1
ATOM 804 C CA . ALA A 1 93 ? -13.733 -5.526 11.275 1.00 67.94 93 ALA A CA 1
ATOM 805 C C . ALA A 1 93 ? -13.445 -4.317 12.174 1.00 67.94 93 ALA A C 1
ATOM 807 O O . ALA A 1 93 ? -14.055 -3.254 12.009 1.00 67.94 93 ALA A O 1
ATOM 808 N N . SER A 1 94 ? -12.509 -4.467 13.115 1.00 76.19 94 SER A N 1
ATOM 809 C CA . SER A 1 94 ? -12.058 -3.329 13.912 1.00 76.19 94 SER A CA 1
ATOM 810 C C . SER A 1 94 ? -11.389 -2.296 13.003 1.00 76.19 94 SER A C 1
ATOM 812 O O . SER A 1 94 ? -10.804 -2.636 11.974 1.00 76.19 94 SER A O 1
ATOM 814 N N . ILE A 1 95 ? -11.422 -1.022 13.398 1.00 73.50 95 ILE A N 1
ATOM 815 C CA . ILE A 1 95 ? -10.729 0.068 12.687 1.00 73.50 95 ILE A CA 1
ATOM 816 C C . ILE A 1 95 ? -9.258 -0.296 12.468 1.00 73.50 95 ILE A C 1
ATOM 818 O O . ILE A 1 95 ? -8.711 -0.094 11.387 1.00 73.50 95 ILE A O 1
ATOM 822 N N . GLU A 1 96 ? -8.639 -0.884 13.488 1.00 75.19 96 GLU A N 1
ATOM 823 C CA . GLU A 1 96 ? -7.254 -1.342 13.449 1.00 75.19 96 GLU A CA 1
ATOM 824 C C . GLU A 1 96 ? -7.031 -2.420 12.385 1.00 75.19 96 GLU A C 1
ATOM 826 O O . GLU A 1 96 ? -6.055 -2.331 11.643 1.00 75.19 96 GLU A O 1
ATOM 831 N N . ASP A 1 97 ? -7.951 -3.379 12.250 1.00 80.12 97 ASP A N 1
ATOM 832 C CA . ASP A 1 97 ? -7.858 -4.463 11.265 1.00 80.12 97 ASP A CA 1
ATOM 833 C C . ASP A 1 97 ? -7.970 -3.927 9.833 1.00 80.12 97 ASP A C 1
ATOM 835 O O . ASP A 1 97 ? -7.225 -4.350 8.944 1.00 80.12 97 ASP A O 1
ATOM 839 N N . VAL A 1 98 ? -8.850 -2.944 9.612 1.00 80.12 98 VAL A N 1
ATOM 840 C CA . VAL A 1 98 ? -9.023 -2.296 8.302 1.00 80.12 98 VAL A CA 1
ATOM 841 C C . VAL A 1 98 ? -7.747 -1.562 7.890 1.00 80.12 98 VAL A C 1
ATOM 843 O O . VAL A 1 98 ? -7.256 -1.745 6.773 1.00 80.12 98 VAL A O 1
ATOM 846 N N . PHE A 1 99 ? -7.153 -0.772 8.790 1.00 78.25 99 PHE A N 1
ATOM 847 C CA . PHE A 1 99 ? -5.881 -0.105 8.499 1.00 78.25 99 PHE A CA 1
ATOM 848 C C . PHE A 1 99 ? -4.717 -1.097 8.359 1.00 78.25 99 PHE A C 1
ATOM 850 O O . PHE A 1 99 ? -3.806 -0.885 7.552 1.00 78.25 99 PHE A O 1
ATOM 857 N N . PHE A 1 100 ? -4.734 -2.201 9.105 1.00 80.69 100 PHE A N 1
ATOM 858 C CA . PHE A 1 100 ? -3.732 -3.258 8.991 1.00 80.69 100 PHE A CA 1
ATOM 859 C C . PHE A 1 100 ? -3.772 -3.918 7.608 1.00 80.69 100 PHE A C 1
ATOM 861 O O . PHE A 1 100 ? -2.726 -4.096 6.981 1.00 80.69 100 PHE A O 1
ATOM 868 N N . GLN A 1 101 ? -4.963 -4.231 7.097 1.00 81.44 101 GLN A N 1
ATOM 869 C CA . GLN A 1 101 ? -5.121 -4.739 5.735 1.00 81.44 101 GLN A CA 1
ATOM 870 C C . GLN A 1 101 ? -4.706 -3.698 4.693 1.00 81.44 101 GLN A C 1
ATOM 872 O O . GLN A 1 101 ? -3.916 -4.017 3.802 1.00 81.44 101 GLN A O 1
ATOM 877 N N . ALA A 1 102 ? -5.155 -2.447 4.833 1.00 82.75 102 ALA A N 1
ATOM 878 C CA . ALA A 1 102 ? -4.815 -1.375 3.898 1.00 82.75 102 ALA A CA 1
ATOM 879 C C . ALA A 1 102 ? -3.293 -1.173 3.785 1.00 82.75 102 ALA A C 1
ATOM 881 O O . ALA A 1 102 ? -2.748 -1.109 2.679 1.00 82.75 102 ALA A O 1
ATOM 882 N N . THR A 1 103 ? -2.584 -1.138 4.917 1.00 83.12 103 THR A N 1
ATOM 883 C CA . THR A 1 103 ? -1.118 -0.996 4.943 1.00 83.12 103 THR A CA 1
ATOM 884 C C . THR A 1 103 ? -0.405 -2.196 4.317 1.00 83.12 103 THR A C 1
ATOM 886 O O . THR A 1 103 ? 0.495 -1.998 3.502 1.00 83.12 103 THR A O 1
ATOM 889 N N . ASN A 1 104 ? -0.830 -3.429 4.606 1.00 84.69 104 ASN A N 1
ATOM 890 C CA . ASN A 1 104 ? -0.241 -4.630 4.001 1.00 84.69 104 ASN A CA 1
ATOM 891 C C . ASN A 1 104 ? -0.383 -4.642 2.474 1.00 84.69 104 ASN A C 1
ATOM 893 O O . ASN A 1 104 ? 0.599 -4.867 1.764 1.00 84.69 104 ASN A O 1
ATOM 897 N N . VAL A 1 105 ? -1.584 -4.355 1.962 1.00 83.94 105 VAL A N 1
ATOM 898 C CA . VAL A 1 105 ? -1.835 -4.297 0.513 1.00 83.94 105 VAL A CA 1
ATOM 899 C C . VAL A 1 105 ? -1.008 -3.179 -0.127 1.00 83.94 105 VAL A C 1
ATOM 901 O O . VAL A 1 105 ? -0.394 -3.393 -1.171 1.00 83.94 105 VAL A O 1
ATOM 904 N N . THR A 1 106 ? -0.910 -2.017 0.529 1.00 85.31 106 THR A N 1
ATOM 905 C CA . THR A 1 106 ? -0.082 -0.890 0.063 1.00 85.31 106 THR A CA 1
ATOM 906 C C . THR A 1 106 ? 1.383 -1.294 -0.093 1.00 85.31 106 THR A C 1
ATOM 908 O O . THR A 1 106 ? 1.981 -1.024 -1.133 1.00 85.31 106 THR A O 1
ATOM 911 N N . ILE A 1 107 ? 1.956 -1.965 0.912 1.00 84.94 107 ILE A N 1
ATOM 912 C CA . ILE A 1 107 ? 3.358 -2.402 0.890 1.00 84.94 107 ILE A CA 1
ATOM 913 C C . ILE A 1 107 ? 3.591 -3.382 -0.266 1.00 84.94 107 ILE A C 1
ATOM 915 O O . ILE A 1 107 ? 4.504 -3.172 -1.061 1.00 84.94 107 ILE A O 1
ATOM 919 N N . ILE A 1 108 ? 2.742 -4.405 -0.411 1.00 86.81 108 ILE A N 1
ATOM 920 C CA . ILE A 1 108 ? 2.879 -5.422 -1.467 1.00 86.81 108 ILE A CA 1
ATOM 921 C C . ILE A 1 108 ? 2.823 -4.778 -2.858 1.00 86.81 108 ILE A C 1
ATOM 923 O O . ILE A 1 108 ? 3.698 -5.030 -3.691 1.00 86.81 108 ILE A O 1
ATOM 927 N N . VAL A 1 109 ? 1.821 -3.928 -3.103 1.00 85.44 109 VAL A N 1
ATOM 928 C CA . VAL A 1 109 ? 1.632 -3.262 -4.399 1.00 85.44 109 VAL A CA 1
ATOM 929 C C . VAL A 1 109 ? 2.811 -2.344 -4.717 1.00 85.44 109 VAL A C 1
ATOM 931 O O . VAL A 1 109 ? 3.351 -2.400 -5.824 1.00 85.44 109 VAL A O 1
ATOM 934 N N . MET A 1 110 ? 3.256 -1.539 -3.749 1.00 81.69 110 MET A N 1
ATOM 935 C CA . MET A 1 110 ? 4.334 -0.577 -3.972 1.00 81.69 110 MET A CA 1
ATOM 936 C C . MET A 1 110 ? 5.688 -1.257 -4.176 1.00 81.69 110 MET A C 1
ATOM 938 O O . MET A 1 110 ? 6.432 -0.890 -5.085 1.00 81.69 110 MET A O 1
ATOM 942 N N . THR A 1 111 ? 6.005 -2.283 -3.380 1.00 84.62 111 THR A N 1
ATOM 943 C CA . THR A 1 111 ? 7.235 -3.066 -3.553 1.00 84.62 111 THR A CA 1
ATOM 944 C C . THR A 1 111 ? 7.252 -3.770 -4.906 1.00 84.62 111 THR A C 1
ATOM 946 O O . THR A 1 111 ? 8.268 -3.731 -5.598 1.00 84.62 111 THR A O 1
ATOM 949 N N . ASN A 1 112 ? 6.136 -4.370 -5.327 1.00 86.12 112 ASN A N 1
ATOM 950 C CA . ASN A 1 112 ? 6.051 -5.020 -6.632 1.00 86.12 112 ASN A CA 1
ATOM 951 C C . ASN A 1 112 ? 6.252 -4.026 -7.784 1.00 86.12 112 ASN A C 1
ATOM 953 O O . ASN A 1 112 ? 7.010 -4.313 -8.710 1.00 86.12 112 ASN A O 1
ATOM 957 N N . PHE A 1 113 ? 5.631 -2.847 -7.699 1.00 82.69 113 PHE A N 1
ATOM 958 C CA . PHE A 1 113 ? 5.809 -1.793 -8.693 1.00 82.69 113 PHE A CA 1
ATOM 959 C C . PHE A 1 113 ? 7.267 -1.322 -8.777 1.00 82.69 113 PHE A C 1
ATOM 961 O O . PHE A 1 113 ? 7.803 -1.197 -9.875 1.00 82.69 113 PHE A O 1
ATOM 968 N N . LEU A 1 114 ? 7.934 -1.114 -7.637 1.00 80.88 114 LEU A N 1
ATOM 969 C CA . LEU A 1 114 ? 9.347 -0.721 -7.602 1.00 80.88 114 LEU A CA 1
ATOM 970 C C . LEU A 1 114 ? 10.261 -1.785 -8.225 1.00 80.88 114 LEU A C 1
ATOM 972 O O . LEU A 1 114 ? 11.188 -1.450 -8.961 1.00 80.88 114 LEU A O 1
ATOM 976 N N . LEU A 1 115 ? 10.000 -3.068 -7.963 1.00 81.94 115 LEU A N 1
ATOM 977 C CA . LEU A 1 115 ? 10.761 -4.167 -8.563 1.00 81.94 115 LEU A CA 1
ATOM 978 C C . LEU A 1 115 ? 10.550 -4.241 -10.077 1.00 81.94 115 LEU A C 1
ATOM 980 O O . LEU A 1 115 ? 11.524 -4.319 -10.824 1.00 81.94 115 LEU A O 1
ATOM 984 N N . TYR A 1 116 ? 9.298 -4.146 -10.527 1.00 79.69 116 TYR A N 1
ATOM 985 C CA . TYR A 1 116 ? 8.964 -4.070 -11.948 1.00 79.69 116 TYR A CA 1
ATOM 986 C C . TYR A 1 116 ? 9.688 -2.902 -12.628 1.00 79.69 116 TYR A C 1
ATOM 988 O O . TYR A 1 116 ? 10.306 -3.064 -13.681 1.00 79.69 116 TYR A O 1
ATOM 996 N N . TYR A 1 117 ? 9.681 -1.738 -11.983 1.00 76.19 117 TYR A N 1
ATOM 997 C CA . TYR A 1 117 ? 10.324 -0.540 -12.492 1.00 76.19 117 TYR A CA 1
ATOM 998 C C . TYR A 1 117 ? 11.851 -0.677 -12.616 1.00 76.19 117 TYR A C 1
ATOM 1000 O O . TYR A 1 117 ? 12.415 -0.297 -13.641 1.00 76.19 117 TYR A O 1
ATOM 1008 N N . LYS A 1 118 ? 12.522 -1.298 -11.637 1.00 76.56 118 LYS A N 1
ATOM 1009 C CA . LYS A 1 118 ? 13.968 -1.582 -11.713 1.00 76.56 118 LYS A CA 1
ATOM 1010 C C . LYS A 1 118 ? 14.326 -2.605 -12.792 1.00 76.56 118 LYS A C 1
ATOM 1012 O O . LYS A 1 118 ? 15.354 -2.474 -13.452 1.00 76.56 118 LYS A O 1
ATOM 1017 N N . VAL A 1 119 ? 13.482 -3.613 -13.000 1.00 79.44 119 VAL A N 1
ATOM 1018 C CA . VAL A 1 119 ? 13.690 -4.628 -14.047 1.00 79.44 119 VAL A CA 1
ATOM 1019 C C . VAL A 1 119 ? 13.553 -4.017 -15.436 1.00 79.44 119 VAL A C 1
ATOM 1021 O O . VAL A 1 119 ? 14.377 -4.295 -16.303 1.00 79.44 119 VAL A O 1
ATOM 1024 N N . LEU A 1 120 ? 12.588 -3.115 -15.634 1.00 72.75 120 LEU A N 1
ATOM 1025 C CA . LEU A 1 120 ? 12.455 -2.366 -16.887 1.00 72.75 120 LEU A CA 1
ATOM 1026 C C . LEU A 1 120 ? 13.685 -1.517 -17.222 1.00 72.75 120 LEU A C 1
ATOM 1028 O O . LEU A 1 120 ? 13.993 -1.324 -18.395 1.00 72.75 120 LEU A O 1
ATOM 1032 N N . ARG A 1 121 ? 14.389 -1.003 -16.211 1.00 69.06 121 ARG A N 1
ATOM 1033 C CA . ARG A 1 121 ? 15.614 -0.221 -16.420 1.00 69.06 121 ARG A CA 1
ATOM 1034 C C . ARG A 1 121 ? 16.839 -1.056 -16.771 1.00 69.06 121 ARG A C 1
ATOM 1036 O O . ARG A 1 121 ? 17.850 -0.486 -17.172 1.00 69.06 121 ARG A O 1
ATOM 1043 N N . GLY A 1 122 ? 16.762 -2.377 -16.620 1.00 70.50 122 GLY A N 1
ATOM 1044 C CA . GLY A 1 122 ? 17.919 -3.256 -16.759 1.00 70.50 122 GLY A CA 1
ATOM 1045 C C . GLY A 1 122 ? 18.872 -3.210 -15.559 1.00 70.50 122 GLY A C 1
ATOM 1046 O O . GLY A 1 122 ? 19.997 -3.683 -15.675 1.00 70.50 122 GLY A O 1
ATOM 1047 N N . ASP A 1 123 ? 18.432 -2.674 -14.411 1.00 71.81 123 ASP A N 1
ATOM 1048 C CA . ASP A 1 123 ? 19.213 -2.687 -13.161 1.00 71.81 123 ASP A CA 1
ATOM 1049 C C . ASP A 1 123 ? 19.199 -4.076 -12.484 1.00 71.81 123 ASP A C 1
ATOM 1051 O O . ASP A 1 123 ? 19.989 -4.346 -11.579 1.00 71.81 123 ASP A O 1
ATOM 1055 N N . PHE A 1 124 ? 18.300 -4.970 -12.916 1.00 69.88 124 PHE A N 1
ATOM 1056 C CA . PHE A 1 124 ? 18.237 -6.370 -12.489 1.00 69.88 124 PHE A CA 1
ATOM 1057 C C . PHE A 1 124 ? 18.823 -7.311 -13.553 1.00 69.88 124 PHE A C 1
ATOM 1059 O O . PHE A 1 124 ? 18.773 -7.002 -14.745 1.00 69.88 124 PHE A O 1
ATOM 1066 N N . PRO A 1 125 ? 19.338 -8.493 -13.159 1.00 70.44 125 PRO A N 1
ATOM 1067 C CA . PRO A 1 125 ? 19.884 -9.447 -14.115 1.00 70.44 125 PRO A CA 1
ATOM 1068 C C . PRO A 1 125 ? 18.785 -9.949 -15.071 1.00 70.44 125 PRO A C 1
ATOM 1070 O O . PRO A 1 125 ? 17.615 -10.032 -14.702 1.00 70.44 125 PRO A O 1
ATOM 1073 N N . ALA A 1 126 ? 19.159 -10.325 -16.296 1.00 65.88 126 ALA A N 1
ATOM 1074 C CA . ALA A 1 126 ? 18.226 -10.676 -17.377 1.00 65.88 126 ALA A CA 1
ATOM 1075 C C . ALA A 1 126 ? 17.434 -11.990 -17.172 1.00 65.88 126 ALA A C 1
ATOM 1077 O O . ALA A 1 126 ? 16.576 -12.332 -17.979 1.00 65.88 126 ALA A O 1
ATOM 1078 N N . TRP A 1 127 ? 17.709 -12.741 -16.102 1.00 71.00 127 TRP A N 1
ATOM 1079 C CA . TRP A 1 127 ? 17.026 -13.995 -15.762 1.00 71.00 127 TRP A CA 1
ATOM 1080 C C . TRP A 1 127 ? 15.563 -13.848 -15.307 1.00 71.00 127 TRP A C 1
ATOM 1082 O O . TRP A 1 127 ? 14.840 -14.841 -15.342 1.00 71.00 127 TRP A O 1
ATOM 1092 N N . VAL A 1 128 ? 15.103 -12.657 -14.894 1.00 73.81 128 VAL A N 1
ATOM 1093 C CA . VAL A 1 128 ? 13.709 -12.448 -14.458 1.00 73.81 128 VAL A CA 1
ATOM 1094 C C . VAL A 1 128 ? 12.943 -11.658 -15.524 1.00 73.81 128 VAL A C 1
ATOM 1096 O O . VAL A 1 128 ? 13.214 -10.471 -15.709 1.00 73.81 128 VAL A O 1
ATOM 1099 N N . PRO A 1 129 ? 11.960 -12.269 -16.211 1.00 78.12 129 PRO A N 1
ATOM 1100 C CA . PRO A 1 129 ? 11.130 -11.562 -17.179 1.00 78.12 129 PRO A CA 1
ATOM 1101 C C . PRO A 1 129 ? 10.298 -10.458 -16.508 1.00 78.12 129 PRO A C 1
ATOM 1103 O O . PRO A 1 129 ? 9.632 -10.704 -15.504 1.00 78.12 129 PRO A O 1
ATOM 1106 N N . ALA A 1 130 ? 10.238 -9.265 -17.109 1.00 73.12 130 ALA A N 1
ATOM 1107 C CA . ALA A 1 130 ? 9.395 -8.154 -16.648 1.00 73.12 130 ALA A CA 1
ATOM 1108 C C . ALA A 1 130 ? 7.912 -8.514 -16.354 1.00 73.12 130 ALA A C 1
ATOM 1110 O O . ALA A 1 130 ? 7.398 -8.045 -15.335 1.00 73.12 130 ALA A O 1
ATOM 1111 N N . PRO A 1 131 ? 7.206 -9.356 -17.148 1.00 77.81 131 PRO A N 1
ATOM 1112 C CA . PRO A 1 131 ? 5.806 -9.703 -16.864 1.00 77.81 131 PRO A CA 1
ATOM 1113 C C . PRO A 1 131 ? 5.606 -10.604 -15.633 1.00 77.81 131 PRO A C 1
ATOM 1115 O O . PRO A 1 131 ? 4.470 -10.784 -15.193 1.00 77.81 131 PRO A O 1
ATOM 1118 N N . PHE A 1 132 ? 6.676 -11.143 -15.041 1.00 83.19 132 PHE A N 1
ATOM 1119 C CA . PHE A 1 132 ? 6.587 -11.982 -13.846 1.00 83.19 132 PHE A CA 1
ATOM 1120 C C . PHE A 1 132 ? 6.023 -11.222 -12.634 1.00 83.19 132 PHE A C 1
ATOM 1122 O O . PHE A 1 132 ? 5.181 -11.745 -11.910 1.00 83.19 132 PHE A O 1
ATOM 1129 N N . PHE A 1 133 ? 6.433 -9.966 -12.432 1.00 81.62 133 PHE A N 1
ATOM 1130 C CA . PHE A 1 133 ? 6.009 -9.148 -11.290 1.00 81.62 133 PHE A CA 1
ATOM 1131 C C . PHE A 1 133 ? 4.504 -8.840 -11.267 1.00 81.62 133 PHE A C 1
ATOM 1133 O O . PHE A 1 133 ? 3.882 -9.115 -10.236 1.00 81.62 133 PHE A O 1
ATOM 1140 N N . PRO A 1 134 ? 3.878 -8.337 -12.350 1.00 80.44 134 PRO A N 1
ATOM 1141 C CA . PRO A 1 134 ? 2.435 -8.119 -12.358 1.00 80.44 134 PRO A CA 1
ATOM 1142 C C . PRO A 1 134 ? 1.648 -9.434 -12.262 1.00 80.44 134 PRO A C 1
ATOM 1144 O O . PRO A 1 134 ? 0.629 -9.465 -11.576 1.00 80.44 134 PRO A O 1
ATOM 1147 N N . MET A 1 135 ? 2.124 -10.537 -12.860 1.00 83.44 135 MET A N 1
ATOM 1148 C CA . MET A 1 135 ? 1.490 -11.853 -12.677 1.00 83.44 135 MET A CA 1
ATOM 1149 C C . MET A 1 135 ? 1.546 -12.325 -11.225 1.00 83.44 135 MET A C 1
ATOM 1151 O O . MET A 1 135 ? 0.548 -12.817 -10.708 1.00 83.44 135 MET A O 1
ATOM 1155 N N . LEU A 1 136 ? 2.685 -12.147 -10.553 1.00 86.62 136 LEU A N 1
ATOM 1156 C CA . LEU A 1 136 ? 2.842 -12.490 -9.143 1.00 86.62 136 LEU A CA 1
ATOM 1157 C C . LEU A 1 136 ? 1.886 -11.674 -8.266 1.00 86.62 136 LEU A C 1
ATOM 1159 O O . LEU A 1 136 ? 1.265 -12.225 -7.361 1.00 86.62 136 LEU A O 1
ATOM 1163 N N . LEU A 1 137 ? 1.707 -10.388 -8.567 1.00 84.00 137 LEU A N 1
ATOM 1164 C CA . LEU A 1 137 ? 0.767 -9.532 -7.848 1.00 84.00 137 LEU A CA 1
ATOM 1165 C C . LEU A 1 137 ? -0.689 -9.978 -8.051 1.00 84.00 137 LEU A C 1
ATOM 1167 O O . LEU A 1 137 ? -1.436 -10.068 -7.079 1.00 84.00 137 LEU A O 1
ATOM 1171 N N . VAL A 1 138 ? -1.076 -10.324 -9.283 1.00 82.50 138 VAL A N 1
ATOM 1172 C CA . VAL A 1 138 ? -2.407 -10.884 -9.576 1.00 82.50 138 VAL A CA 1
ATOM 1173 C C . VAL A 1 138 ? -2.598 -12.236 -8.886 1.00 82.50 138 VAL A C 1
ATOM 1175 O O . VAL A 1 138 ? -3.645 -12.467 -8.294 1.00 82.50 138 VAL A O 1
ATOM 1178 N N . GLY A 1 139 ? -1.589 -13.108 -8.896 1.00 85.56 139 GLY A N 1
ATOM 1179 C CA . GLY A 1 139 ? -1.633 -14.400 -8.211 1.00 85.56 139 GLY A CA 1
ATOM 1180 C C . GLY A 1 139 ? -1.829 -14.255 -6.702 1.00 85.56 139 GLY A C 1
ATOM 1181 O O . GLY A 1 139 ? -2.706 -14.903 -6.138 1.00 85.56 139 GLY A O 1
ATOM 1182 N N . ILE A 1 140 ? -1.083 -13.351 -6.058 1.00 85.31 140 ILE A N 1
ATOM 1183 C CA . ILE A 1 140 ? -1.255 -13.036 -4.631 1.00 85.31 140 ILE A CA 1
ATOM 1184 C C . ILE A 1 140 ? -2.663 -12.489 -4.364 1.00 85.31 140 ILE A C 1
ATOM 1186 O O . ILE A 1 140 ? -3.306 -12.916 -3.408 1.00 85.31 140 ILE A O 1
ATOM 1190 N N . ALA A 1 141 ? -3.162 -11.585 -5.211 1.00 82.69 141 ALA A N 1
ATOM 1191 C CA . ALA A 1 141 ? -4.502 -11.022 -5.065 1.00 82.69 141 ALA A CA 1
ATOM 1192 C C . ALA A 1 141 ? -5.607 -12.079 -5.227 1.00 82.69 141 ALA A C 1
ATOM 1194 O O . ALA A 1 141 ? -6.575 -12.067 -4.473 1.00 82.69 141 ALA A O 1
ATOM 1195 N N . LEU A 1 142 ? -5.456 -13.013 -6.171 1.00 84.31 142 LEU A N 1
ATOM 1196 C CA . LEU A 1 142 ? -6.400 -14.112 -6.376 1.00 84.31 142 LEU A CA 1
ATOM 1197 C C . LEU A 1 142 ? -6.391 -15.090 -5.203 1.00 84.31 142 LEU A C 1
ATOM 1199 O O . LEU A 1 142 ? -7.455 -15.478 -4.739 1.00 84.31 142 LEU A O 1
ATOM 1203 N N . VAL A 1 143 ? -5.213 -15.453 -4.691 1.00 86.94 143 VAL A N 1
ATOM 1204 C CA . VAL A 1 143 ? -5.106 -16.296 -3.489 1.00 86.94 143 VAL A CA 1
ATOM 1205 C C . VAL A 1 143 ? -5.773 -15.611 -2.300 1.00 86.94 143 VAL A C 1
ATOM 1207 O O . VAL A 1 143 ? -6.539 -16.247 -1.587 1.00 86.94 143 VAL A O 1
ATOM 1210 N N . TRP A 1 144 ? -5.535 -14.312 -2.120 1.00 82.06 144 TRP A N 1
ATOM 1211 C CA . TRP A 1 144 ? -6.171 -13.533 -1.060 1.00 82.06 144 TRP A CA 1
ATOM 1212 C C . TRP A 1 144 ? -7.693 -13.423 -1.224 1.00 82.06 144 TRP A C 1
ATOM 1214 O O . TRP A 1 144 ? -8.401 -13.389 -0.231 1.00 82.06 144 TRP A O 1
ATOM 1224 N N . ALA A 1 145 ? -8.209 -13.397 -2.455 1.00 76.62 145 ALA A N 1
ATOM 1225 C CA . ALA A 1 145 ? -9.648 -13.369 -2.718 1.00 76.62 145 ALA A CA 1
ATOM 1226 C C . ALA A 1 145 ? -10.342 -14.734 -2.535 1.00 76.62 145 ALA A C 1
ATOM 1228 O O . ALA A 1 145 ? -11.567 -14.781 -2.435 1.00 76.62 145 ALA A O 1
ATOM 1229 N N . LEU A 1 146 ? -9.584 -15.835 -2.549 1.00 77.06 146 LEU A N 1
ATOM 1230 C CA . LEU A 1 146 ? -10.101 -17.204 -2.431 1.00 77.06 146 LEU A CA 1
ATOM 1231 C C . LEU A 1 146 ? -10.052 -17.763 -0.999 1.00 77.06 146 LEU A C 1
ATOM 1233 O O . LEU A 1 146 ? -10.639 -18.819 -0.758 1.00 77.06 146 LEU A O 1
ATOM 1237 N N . VAL A 1 147 ? -9.351 -17.091 -0.082 1.00 72.81 147 VAL A N 1
ATOM 1238 C CA . VAL A 1 147 ? -9.204 -17.453 1.341 1.00 72.81 147 VAL A CA 1
ATOM 1239 C C . VAL A 1 147 ? -10.073 -16.544 2.197 1.00 72.81 147 VAL A C 1
ATOM 1241 O O . VAL A 1 147 ? -10.775 -17.085 3.080 1.00 72.81 147 VAL A O 1
#

Sequence (147 aa):
SKQQPDFDWRPFHLGYRFGACLILLFWLLWDTIVDTLYRPPKDSGWVHSIFPIYRAFFCVVLMFWLLGCCIFVWSKYRVNYIYIFEIDPRRAASIEDVFFQATNVTIIVMTNFLLYYKVLRGDFPAWVPAPFFPMLLVGIALVWALV

InterPro domains:
  IPR004342 EXS, C-terminal [PF03124] (50-143)

Foldseek 3Di:
DDPDPPDDCLVVVLVVLVVVLVVLVVVVVCVVVVCCVVPPDPDCVVCPPCVVLLVVLVVVLVVLVVVLVVVVVCVVVVPPVCVVVVPDPVPDDDSSRSSVVSSVSSNLSSVLVVVLVCVVVVVDDPPDDSVVSSVVNVVVVVVVVVD

pLDDT: mean 74.25, std 8.35, range [43.31, 86.94]

Organism: NCBI:txid641309

Radius of gyration: 19.58 Å; chains: 1; bounding box: 46×32×69 Å